Protein AF-A0A6G0AI00-F1 (afdb_monomer)

Foldseek 3Di:
DVVVVVVVVVVVVVVVVVVVVVVVVVVQQVQQVVLLVVLVVVCLQCPDQPDQKDWDFDDDPNDTQKTWMWGDDVQWIWIWIWGDGDPDIDIDIDIDGPVRSVVVVGDYHDPDPDDD

Mean predicted aligned error: 8.05 Å

Radius of gyration: 22.63 Å; Cα contacts (8 Å, |Δi|>4): 173; chains: 1; bounding box: 42×32×82 Å

Solvent-accessible surface area (backbone atoms only — not comparable to full-atom values): 6410 Å² total; per-residue (Å²): 112,76,69,57,55,52,53,52,52,52,53,55,59,53,53,55,53,57,53,53,54,54,51,50,54,51,52,36,46,51,50,3,45,55,25,12,50,51,27,46,56,50,42,55,75,58,50,61,69,83,51,64,59,53,73,52,73,47,67,54,95,97,35,70,31,16,44,25,38,35,31,64,47,92,69,26,35,39,38,40,9,36,2,34,30,94,97,34,77,32,78,47,76,48,76,46,42,49,68,58,38,49,76,72,69,37,72,66,61,73,97,80,84,87,86,129

Sequence (116 aa):
MKRQHLLIIILGLFGTLILSAQTKTEDDMNAAYQNAKKGIYWALSNIPGKKASLSNDLIADDKLYASVKISKEVNGVKVNSIGFHQTNQIEIIIYKSYDSLKGEGYNVPGSGWGED

Secondary structure (DSSP, 8-state):
-HHHHHHHHHHHHHHHHHHHHHHHHHHHHHHHHHHHHHHHHHHHHT--SS-SEEEEEEEETTEEEEEEEEEEETTEEEEEEEEEETTEEEEEEEEEEHHHHHHTT-----S--S--

Nearest PDB structures (foldseek):
  2a22-assembly1_A  TM=6.287E-01  e=7.082E-01  Cryptosporidium parvum
  6mjc-assembly1_A  TM=3.750E-01  e=1.781E-01  Nakaseomyces glabratus
  1w24-assembly1_A  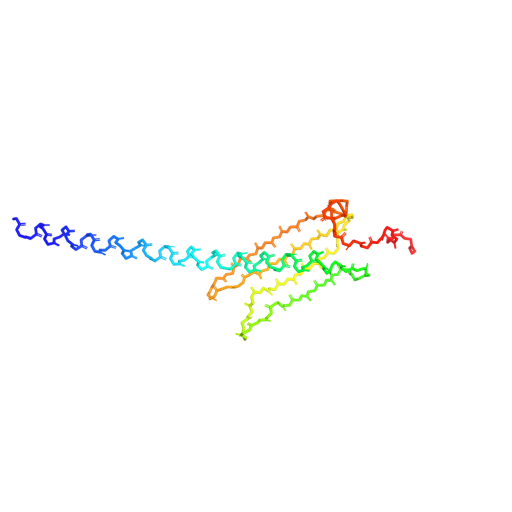TM=5.953E-01  e=4.036E+00  Homo sapiens
  6xs5-assembly1_A  TM=5.974E-01  e=4.036E+00  Homo sapiens
  8fkv-assembly1_NS  TM=4.754E-01  e=4.286E+00  Homo sapiens

pLDDT: mean 87.23, std 14.39, range [33.88, 98.75]

Structure (mmCIF, N/CA/C/O backbone):
data_AF-A0A6G0AI00-F1
#
_entry.id   AF-A0A6G0AI00-F1
#
loop_
_atom_site.group_PDB
_atom_site.id
_atom_site.type_symbol
_atom_site.label_atom_id
_atom_site.label_alt_id
_atom_site.label_comp_id
_atom_site.label_asym_id
_atom_site.label_entity_id
_atom_site.label_seq_id
_atom_site.pdbx_PDB_ins_code
_atom_site.Cartn_x
_atom_site.Cartn_y
_atom_site.Cartn_z
_atom_site.occupancy
_atom_site.B_iso_or_equiv
_atom_site.auth_seq_id
_atom_site.auth_comp_id
_atom_site.auth_asym_id
_atom_site.auth_atom_id
_atom_site.pdbx_PDB_model_num
ATOM 1 N N . MET A 1 1 ? 20.040 18.609 -50.971 1.00 58.97 1 MET A N 1
ATOM 2 C CA . MET A 1 1 ? 19.003 17.564 -50.799 1.00 58.97 1 MET A CA 1
ATOM 3 C C . MET A 1 1 ? 19.478 16.364 -49.971 1.00 58.97 1 MET A C 1
ATOM 5 O O . MET A 1 1 ? 18.924 16.158 -48.904 1.00 58.97 1 MET A O 1
ATOM 9 N N . LYS A 1 2 ? 20.538 15.619 -50.342 1.00 62.25 2 LYS A N 1
ATOM 10 C CA . LYS A 1 2 ? 20.986 14.414 -49.587 1.00 62.25 2 LYS A CA 1
ATOM 11 C C . LYS A 1 2 ? 21.298 14.639 -48.088 1.00 62.25 2 LYS A C 1
ATOM 13 O O . LYS A 1 2 ? 20.924 13.818 -47.262 1.00 62.25 2 LYS A O 1
ATOM 18 N N . ARG A 1 3 ? 21.915 15.773 -47.719 1.00 67.06 3 ARG A N 1
ATOM 19 C CA . ARG A 1 3 ? 22.211 16.125 -46.310 1.00 67.06 3 ARG A CA 1
ATOM 20 C C . ARG A 1 3 ? 20.971 16.439 -45.459 1.00 67.06 3 ARG A C 1
ATOM 22 O O . ARG A 1 3 ? 20.978 16.148 -44.272 1.00 67.06 3 ARG A O 1
ATOM 29 N N . GLN A 1 4 ? 19.912 16.998 -46.049 1.00 73.38 4 GLN A N 1
ATOM 30 C CA . GLN A 1 4 ? 18.670 17.291 -45.322 1.00 73.38 4 GLN A CA 1
ATOM 31 C C . GLN A 1 4 ? 17.887 16.011 -45.019 1.00 73.38 4 GLN A C 1
ATOM 33 O O . GLN A 1 4 ? 17.396 15.851 -43.910 1.00 73.38 4 GLN A O 1
ATOM 38 N N . HIS A 1 5 ? 17.847 15.060 -45.957 1.00 74.62 5 HIS A N 1
ATOM 39 C CA . HIS A 1 5 ? 17.238 13.752 -45.702 1.00 74.62 5 HIS A CA 1
ATOM 40 C C . HIS A 1 5 ? 17.992 12.963 -44.622 1.00 74.62 5 HIS A C 1
ATOM 42 O O . HIS A 1 5 ? 17.357 12.341 -43.779 1.00 74.62 5 HIS A O 1
ATOM 48 N N . LEU A 1 6 ? 19.329 13.056 -44.582 1.00 77.62 6 LEU A N 1
ATOM 49 C CA . LEU A 1 6 ? 20.129 12.452 -43.512 1.00 77.62 6 LEU A CA 1
ATOM 50 C C . LEU A 1 6 ? 19.801 13.058 -42.136 1.00 77.62 6 LEU A C 1
ATOM 52 O O . LEU A 1 6 ? 19.614 12.319 -41.177 1.00 77.62 6 LEU A O 1
ATOM 56 N N . LEU A 1 7 ? 19.676 14.387 -42.044 1.00 76.56 7 LEU A N 1
ATOM 57 C CA . LEU A 1 7 ? 19.296 15.069 -40.800 1.00 76.56 7 LEU A CA 1
ATOM 58 C C . LEU A 1 7 ? 17.890 14.684 -40.322 1.00 76.56 7 LEU A C 1
ATOM 60 O O . LEU A 1 7 ? 17.697 14.483 -39.129 1.00 76.56 7 LEU A O 1
ATOM 64 N N . ILE A 1 8 ? 16.930 14.531 -41.237 1.00 80.4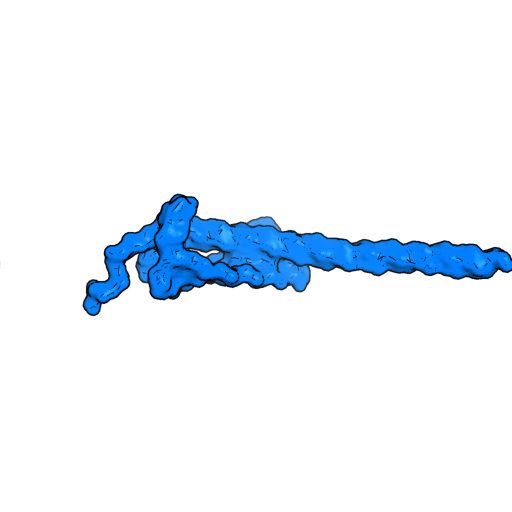4 8 ILE A N 1
ATOM 65 C CA . ILE A 1 8 ? 15.561 14.105 -40.904 1.00 80.44 8 ILE A CA 1
ATOM 66 C C . ILE A 1 8 ? 15.540 12.660 -40.388 1.00 80.44 8 ILE A C 1
ATOM 68 O O . ILE A 1 8 ? 14.860 12.376 -39.406 1.00 80.44 8 ILE A O 1
ATOM 72 N N . ILE A 1 9 ? 16.314 11.757 -40.998 1.00 78.88 9 ILE A N 1
ATOM 73 C CA . ILE A 1 9 ? 16.435 10.363 -40.537 1.00 78.88 9 ILE A CA 1
ATOM 74 C C . ILE A 1 9 ? 17.069 10.310 -39.143 1.00 78.88 9 ILE A C 1
ATOM 76 O O . ILE A 1 9 ? 16.575 9.602 -38.268 1.00 78.88 9 ILE A O 1
ATOM 80 N N . ILE A 1 10 ? 18.126 11.093 -38.916 1.00 75.88 10 ILE A N 1
ATOM 81 C CA . ILE A 1 10 ? 18.782 11.186 -37.609 1.00 75.88 10 ILE A CA 1
ATOM 82 C C . ILE A 1 10 ? 17.798 11.723 -36.558 1.00 75.88 10 ILE A C 1
ATOM 84 O O . ILE A 1 10 ? 17.657 11.123 -35.496 1.00 75.88 10 ILE A O 1
ATOM 88 N N . LEU A 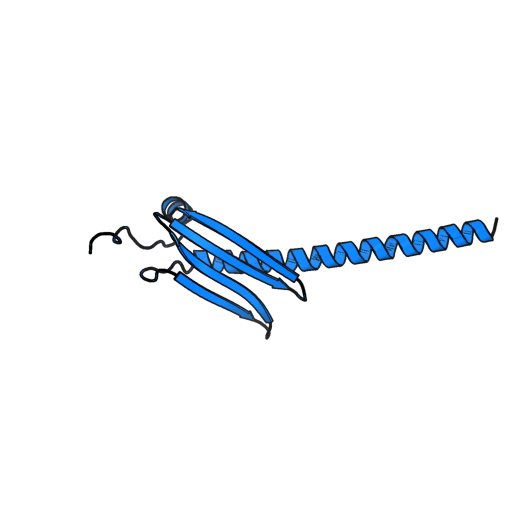1 11 ? 17.062 12.796 -36.861 1.00 75.06 11 LEU A N 1
ATOM 89 C CA . LEU A 1 11 ? 16.083 13.381 -35.940 1.00 75.06 11 LEU A CA 1
ATOM 90 C C . LEU A 1 11 ? 14.927 12.412 -35.620 1.00 75.06 11 LEU A C 1
ATOM 92 O O . LEU A 1 11 ? 14.497 12.333 -34.471 1.00 75.06 11 LEU A O 1
ATOM 96 N N . GLY A 1 12 ? 14.470 11.632 -36.606 1.00 72.56 12 GLY A N 1
ATOM 97 C CA . GLY A 1 12 ? 13.455 10.592 -36.412 1.00 72.56 12 GLY A CA 1
ATOM 98 C C . GLY A 1 12 ? 13.914 9.454 -35.494 1.00 72.56 12 GLY A C 1
ATOM 99 O O . GLY A 1 12 ? 13.156 9.029 -34.625 1.00 72.56 12 GLY A O 1
ATOM 100 N N . LEU A 1 13 ? 15.168 9.005 -35.625 1.00 69.19 13 LEU A N 1
ATOM 101 C CA . LEU A 1 13 ? 15.746 7.948 -34.781 1.00 69.19 13 LEU A CA 1
ATOM 102 C C . LEU A 1 13 ? 15.951 8.397 -33.325 1.00 69.19 13 LEU A C 1
ATOM 104 O O 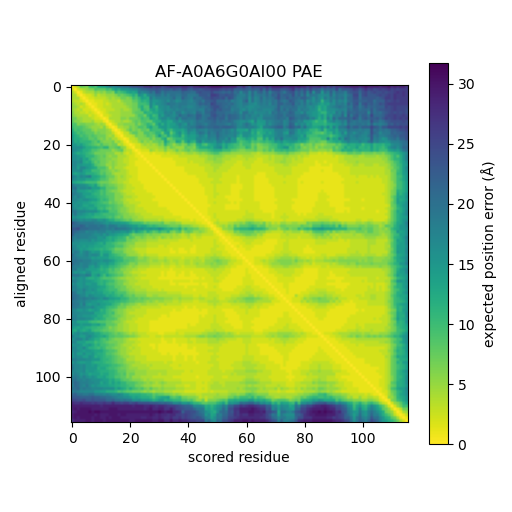. LEU A 1 13 ? 15.755 7.610 -32.399 1.00 69.19 13 LEU A O 1
ATOM 108 N N . PHE A 1 14 ? 16.303 9.667 -33.097 1.00 67.38 14 PHE A N 1
ATOM 109 C CA . PHE A 1 14 ? 16.421 10.206 -31.738 1.00 67.38 14 PHE A CA 1
ATOM 110 C C . PHE A 1 14 ? 15.061 10.361 -31.040 1.00 67.38 14 PHE A C 1
ATOM 112 O O . PHE A 1 14 ? 14.975 10.148 -29.830 1.00 67.38 14 PHE A O 1
ATOM 119 N N . GLY A 1 15 ? 13.990 10.655 -31.785 1.00 66.00 15 GLY A N 1
ATOM 120 C CA . GLY A 1 15 ? 12.636 10.763 -31.230 1.00 66.00 15 GLY A CA 1
ATOM 121 C C . GLY A 1 15 ? 12.131 9.465 -30.587 1.00 66.00 15 GLY A C 1
ATOM 122 O O . GLY A 1 15 ? 11.545 9.500 -29.506 1.00 66.00 15 GLY A O 1
ATOM 123 N N . THR A 1 16 ? 12.413 8.305 -31.192 1.00 67.50 16 THR A N 1
ATOM 124 C CA . THR A 1 16 ? 11.959 7.003 -30.665 1.00 67.50 16 THR A CA 1
ATOM 125 C C . THR A 1 16 ? 12.668 6.584 -29.376 1.00 67.50 16 THR A C 1
ATOM 127 O O . THR A 1 16 ? 12.071 5.910 -28.538 1.00 67.50 16 THR A O 1
ATOM 130 N N . LEU A 1 17 ? 13.922 7.004 -29.181 1.00 67.56 17 LEU A N 1
ATOM 131 C CA . LEU A 1 17 ? 14.700 6.666 -27.983 1.00 67.56 17 LEU A CA 1
ATOM 132 C C . LEU A 1 17 ? 14.190 7.407 -26.741 1.00 67.56 17 LEU A C 1
ATOM 134 O O . LEU A 1 17 ? 14.095 6.817 -25.667 1.00 67.56 17 LEU A O 1
ATOM 138 N N . ILE A 1 18 ? 13.817 8.682 -26.894 1.00 69.62 18 ILE A N 1
ATOM 139 C CA . ILE A 1 18 ? 13.290 9.500 -25.790 1.00 69.62 18 ILE A CA 1
ATOM 140 C C . ILE A 1 18 ? 11.931 8.963 -25.325 1.00 69.62 18 ILE A C 1
ATOM 142 O O . ILE A 1 18 ? 11.701 8.841 -24.122 1.00 69.62 18 ILE A O 1
ATOM 146 N N . LEU A 1 19 ? 11.059 8.581 -26.265 1.00 70.56 19 LEU A N 1
ATOM 147 C CA . LEU A 1 19 ? 9.762 7.978 -25.946 1.00 70.56 19 LEU A CA 1
ATOM 148 C C . LEU A 1 19 ? 9.929 6.643 -25.206 1.00 70.56 19 LEU A C 1
ATOM 150 O O . LEU A 1 19 ? 9.283 6.429 -24.185 1.00 70.56 19 LEU A O 1
ATOM 154 N N . SER A 1 20 ? 10.854 5.784 -25.651 1.00 74.31 20 SER A N 1
ATOM 155 C CA . SER A 1 20 ? 11.110 4.492 -25.002 1.00 74.31 20 SER A CA 1
ATOM 156 C C . SER A 1 20 ? 11.622 4.623 -23.563 1.00 74.31 20 SER A C 1
ATOM 158 O O . SER A 1 20 ? 11.287 3.784 -22.727 1.00 74.31 20 SER A O 1
ATOM 160 N N . ALA A 1 21 ? 12.432 5.642 -23.261 1.00 74.81 21 ALA A N 1
ATOM 161 C CA . ALA A 1 21 ? 12.932 5.869 -21.906 1.00 74.81 21 ALA A CA 1
ATOM 162 C C . ALA A 1 21 ? 11.809 6.313 -20.955 1.00 74.81 21 ALA A C 1
ATOM 164 O O . ALA A 1 21 ? 11.708 5.796 -19.844 1.00 74.81 21 ALA A O 1
ATOM 165 N N . GLN A 1 22 ? 10.934 7.215 -21.411 1.00 79.56 22 GLN A N 1
ATOM 166 C CA . GLN A 1 22 ? 9.782 7.671 -20.626 1.00 79.56 22 GLN A CA 1
ATOM 167 C C . GLN A 1 22 ? 8.798 6.530 -20.348 1.00 79.56 22 GLN A C 1
ATOM 169 O O . GLN A 1 22 ? 8.364 6.369 -19.209 1.00 79.56 22 GLN A O 1
ATOM 174 N N . THR A 1 23 ? 8.505 5.692 -21.350 1.00 87.31 23 THR A N 1
ATOM 175 C CA . THR A 1 23 ? 7.639 4.515 -21.169 1.00 87.31 23 THR A CA 1
ATOM 176 C C . THR A 1 23 ? 8.210 3.548 -20.139 1.00 87.31 23 THR A C 1
ATOM 178 O O . THR A 1 23 ? 7.475 3.060 -19.290 1.00 87.31 23 THR A O 1
ATOM 181 N N . LYS A 1 24 ? 9.528 3.317 -20.144 1.00 90.06 24 LYS A N 1
ATOM 182 C CA . LYS A 1 24 ? 10.147 2.400 -19.184 1.00 90.06 24 LYS A CA 1
ATOM 183 C C . LYS A 1 24 ? 10.036 2.896 -17.738 1.00 90.06 24 LYS A C 1
ATOM 185 O O . LYS A 1 24 ? 9.734 2.102 -16.851 1.00 90.06 24 LYS A O 1
ATOM 190 N N . THR A 1 25 ? 10.254 4.190 -17.499 1.00 90.44 25 THR A N 1
ATOM 191 C CA . THR A 1 25 ? 10.061 4.783 -16.166 1.00 90.44 25 THR A CA 1
ATOM 192 C C . THR A 1 25 ? 8.613 4.645 -15.702 1.00 90.44 25 THR A C 1
ATOM 194 O O . THR A 1 25 ? 8.379 4.223 -14.573 1.00 90.44 25 THR A O 1
ATOM 197 N N . GLU A 1 26 ? 7.653 4.937 -16.578 1.00 94.12 26 GLU A N 1
ATOM 198 C CA . GLU A 1 26 ? 6.225 4.808 -16.280 1.00 94.12 26 GLU A CA 1
ATOM 199 C C . GLU A 1 26 ? 5.835 3.355 -15.962 1.00 94.12 26 GLU A C 1
ATOM 201 O O . GLU A 1 26 ? 5.141 3.096 -14.980 1.00 94.12 26 GLU A O 1
ATOM 206 N N . ASP A 1 27 ? 6.325 2.382 -16.731 1.00 95.81 27 ASP A N 1
ATOM 207 C CA . ASP A 1 27 ? 6.077 0.958 -16.483 1.00 95.81 27 ASP A CA 1
ATOM 208 C C . ASP A 1 27 ? 6.632 0.509 -15.124 1.00 95.81 27 ASP A C 1
ATOM 210 O O . ASP A 1 27 ? 5.956 -0.198 -14.369 1.00 95.81 27 ASP A O 1
ATOM 214 N N . ASP A 1 28 ? 7.848 0.942 -14.780 1.00 95.75 28 ASP A N 1
ATOM 215 C CA . ASP A 1 28 ? 8.473 0.583 -13.507 1.00 95.75 28 ASP A CA 1
ATOM 216 C C . ASP A 1 28 ? 7.759 1.248 -12.316 1.00 95.75 28 ASP A C 1
ATOM 218 O O . ASP A 1 28 ? 7.574 0.617 -11.268 1.00 95.75 28 ASP A O 1
ATOM 222 N N . MET A 1 29 ? 7.296 2.493 -12.481 1.00 96.69 29 MET A N 1
ATOM 223 C CA . MET A 1 29 ? 6.427 3.170 -11.514 1.00 96.69 29 MET A CA 1
ATOM 224 C C . MET A 1 29 ? 5.103 2.420 -11.353 1.00 96.69 29 MET A C 1
ATOM 226 O O . MET A 1 29 ? 4.690 2.125 -10.231 1.00 96.69 29 MET A O 1
ATOM 230 N N . ASN A 1 30 ? 4.461 2.023 -12.450 1.00 97.69 30 ASN A N 1
ATOM 231 C CA . ASN A 1 30 ? 3.219 1.256 -12.408 1.00 97.69 30 ASN A CA 1
ATOM 232 C C . ASN A 1 30 ? 3.398 -0.090 -11.692 1.00 97.69 30 ASN A C 1
ATOM 234 O O . ASN A 1 30 ? 2.540 -0.482 -10.895 1.00 97.69 30 ASN A O 1
ATOM 238 N N . ALA A 1 31 ? 4.526 -0.773 -11.890 1.00 97.62 31 ALA A N 1
ATOM 239 C CA . ALA A 1 31 ? 4.852 -1.994 -11.158 1.00 97.62 31 ALA A CA 1
ATOM 240 C C . ALA A 1 31 ? 5.005 -1.747 -9.644 1.00 97.62 31 ALA A C 1
ATOM 242 O O . ALA A 1 31 ? 4.411 -2.478 -8.841 1.00 97.62 31 ALA A O 1
ATOM 243 N N . ALA A 1 32 ? 5.727 -0.696 -9.237 1.00 98.19 32 ALA A N 1
ATOM 244 C CA . ALA A 1 32 ? 5.842 -0.302 -7.829 1.00 98.19 32 ALA A CA 1
ATOM 245 C C . ALA A 1 32 ? 4.468 0.046 -7.222 1.00 98.19 32 ALA A C 1
ATOM 247 O O . ALA A 1 32 ? 4.149 -0.387 -6.113 1.00 98.19 32 ALA A O 1
ATOM 248 N N . TYR A 1 33 ? 3.607 0.736 -7.976 1.00 98.44 33 TYR A N 1
ATOM 249 C CA . TYR A 1 33 ? 2.242 1.071 -7.565 1.00 98.44 33 TYR A CA 1
ATOM 250 C C . TYR A 1 33 ? 1.380 -0.178 -7.334 1.00 98.44 33 TYR A C 1
ATOM 252 O O . TYR A 1 33 ? 0.698 -0.286 -6.310 1.00 98.44 33 TYR A O 1
ATOM 260 N N . GLN A 1 34 ? 1.432 -1.168 -8.235 1.00 98.19 34 GLN A N 1
ATOM 261 C CA . GLN A 1 34 ? 0.720 -2.434 -8.017 1.00 98.19 34 GLN A CA 1
ATOM 262 C C . GLN A 1 34 ? 1.235 -3.171 -6.777 1.00 98.19 34 GLN A C 1
ATOM 264 O O . GLN A 1 34 ? 0.450 -3.808 -6.072 1.00 98.19 34 GLN A O 1
ATOM 269 N N . ASN A 1 35 ? 2.529 -3.075 -6.475 1.00 98.19 35 ASN A N 1
ATOM 270 C CA . ASN A 1 35 ? 3.087 -3.689 -5.277 1.00 98.19 35 ASN A CA 1
ATOM 271 C C . ASN A 1 35 ? 2.633 -2.984 -3.992 1.00 98.19 35 ASN A C 1
ATOM 273 O O . ASN A 1 35 ? 2.216 -3.665 -3.055 1.00 98.19 35 ASN A O 1
ATOM 277 N N . ALA A 1 36 ? 2.586 -1.649 -3.972 1.00 98.50 36 ALA A N 1
ATOM 278 C CA . ALA A 1 36 ? 1.997 -0.895 -2.863 1.00 98.50 36 ALA A CA 1
ATOM 279 C C . ALA A 1 36 ? 0.524 -1.286 -2.641 1.00 98.50 36 ALA A C 1
ATOM 281 O O . ALA A 1 36 ? 0.096 -1.525 -1.513 1.00 98.50 36 ALA A O 1
ATOM 282 N N . LYS A 1 37 ? -0.262 -1.460 -3.714 1.00 98.31 37 LYS A N 1
ATOM 283 C CA . LYS A 1 37 ? -1.653 -1.938 -3.602 1.00 98.31 37 LYS A CA 1
ATOM 284 C C . LYS A 1 37 ? -1.762 -3.312 -2.937 1.00 98.31 37 LYS A C 1
ATOM 286 O O . LYS A 1 37 ? -2.651 -3.510 -2.112 1.00 98.31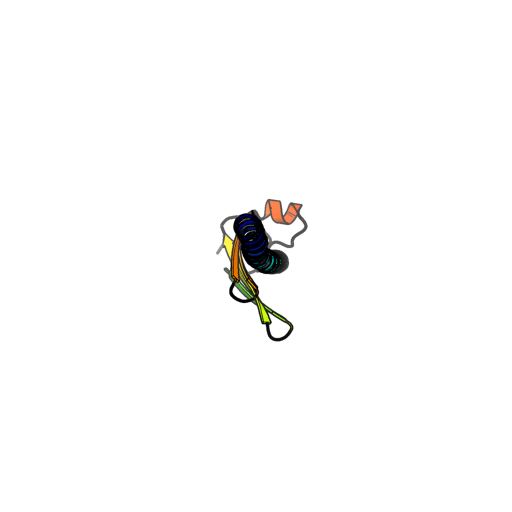 37 LYS A O 1
ATOM 291 N N . LYS A 1 38 ? -0.862 -4.251 -3.251 1.00 97.56 38 LYS A N 1
ATOM 292 C CA . LYS A 1 38 ? -0.822 -5.559 -2.569 1.00 97.56 38 LYS A CA 1
ATOM 293 C C . LYS A 1 38 ? -0.589 -5.388 -1.067 1.00 97.56 38 LYS A C 1
ATOM 295 O O . LYS A 1 38 ? -1.263 -6.045 -0.278 1.00 97.56 38 LYS A O 1
ATOM 300 N N . GLY A 1 39 ? 0.305 -4.480 -0.674 1.00 97.88 39 GLY A N 1
ATOM 301 C CA . GLY A 1 39 ? 0.534 -4.149 0.732 1.00 97.88 39 GLY A CA 1
ATOM 302 C C . GLY A 1 39 ? -0.702 -3.557 1.410 1.00 97.88 39 GLY A C 1
ATOM 303 O O . GLY A 1 39 ? -1.056 -3.998 2.503 1.00 97.88 39 GLY A O 1
ATOM 304 N N . ILE A 1 40 ? -1.428 -2.657 0.739 1.00 98.12 40 ILE A N 1
ATOM 305 C CA . ILE A 1 40 ? -2.724 -2.156 1.226 1.00 98.12 40 ILE A CA 1
ATOM 306 C C . ILE A 1 40 ? -3.701 -3.309 1.488 1.00 98.12 40 ILE A C 1
ATOM 308 O O . ILE A 1 40 ? -4.237 -3.417 2.591 1.00 98.12 40 ILE A O 1
ATOM 312 N N . TYR A 1 41 ? -3.917 -4.195 0.513 1.00 96.56 41 TYR A N 1
ATOM 313 C CA . TYR A 1 41 ? -4.859 -5.311 0.665 1.00 96.56 41 TYR A CA 1
ATOM 314 C C . TYR A 1 41 ? -4.453 -6.274 1.777 1.00 96.56 41 TYR A C 1
ATOM 316 O O . TYR A 1 41 ? -5.304 -6.731 2.546 1.00 96.56 41 TYR A O 1
ATOM 324 N N . TRP A 1 42 ? -3.154 -6.540 1.902 1.00 97.12 42 TRP A N 1
ATOM 325 C CA . TRP A 1 42 ? -2.631 -7.329 3.003 1.00 97.12 42 TRP A CA 1
ATOM 326 C C . TRP A 1 42 ? -2.930 -6.665 4.353 1.00 97.12 42 TRP A C 1
ATOM 328 O O . TRP A 1 42 ? -3.467 -7.325 5.239 1.00 97.12 42 TRP A O 1
ATOM 338 N N . ALA A 1 43 ? -2.667 -5.364 4.510 1.00 96.69 43 ALA A N 1
ATOM 339 C CA . ALA A 1 43 ? -2.908 -4.660 5.771 1.00 96.69 43 ALA A CA 1
ATOM 340 C C . ALA A 1 43 ? -4.384 -4.637 6.167 1.00 96.69 43 ALA A C 1
ATOM 342 O O . ALA A 1 43 ? -4.704 -4.890 7.327 1.00 96.69 43 ALA A O 1
ATOM 343 N N . LEU A 1 44 ? -5.284 -4.385 5.213 1.00 95.19 44 LEU A N 1
ATOM 344 C CA . LEU A 1 44 ? -6.727 -4.404 5.470 1.00 95.19 44 LEU A CA 1
ATOM 345 C C . LEU A 1 44 ? -7.234 -5.802 5.858 1.00 95.19 44 LEU A C 1
ATOM 347 O O . LEU A 1 44 ? -8.192 -5.923 6.614 1.00 95.19 44 LEU A O 1
ATOM 351 N N . SER A 1 45 ? -6.556 -6.860 5.411 1.00 93.94 45 SER A N 1
ATOM 352 C CA . SER A 1 45 ? -6.857 -8.242 5.812 1.00 93.94 45 SER A CA 1
ATOM 353 C C . SER A 1 45 ? -6.242 -8.632 7.165 1.00 93.94 45 SER A C 1
ATOM 355 O O . SER A 1 45 ? -6.597 -9.665 7.723 1.00 93.94 45 SER A O 1
ATOM 357 N N . ASN A 1 46 ? -5.322 -7.821 7.701 1.00 94.12 46 ASN A N 1
ATOM 358 C CA . ASN A 1 46 ? -4.540 -8.102 8.910 1.00 94.12 46 ASN A CA 1
ATOM 359 C C . ASN A 1 46 ? -4.680 -6.984 9.960 1.00 94.12 46 ASN A C 1
ATOM 361 O O . ASN A 1 46 ? -3.729 -6.665 10.678 1.00 94.12 46 ASN A O 1
ATOM 365 N N . ILE A 1 47 ? -5.864 -6.370 10.055 1.00 91.38 47 ILE A N 1
ATOM 366 C CA . ILE A 1 47 ? -6.114 -5.274 10.997 1.00 91.38 47 ILE A CA 1
ATOM 367 C C . ILE A 1 47 ? -5.880 -5.763 12.436 1.00 91.38 47 ILE A C 1
ATOM 369 O O . ILE A 1 47 ? -6.531 -6.712 12.885 1.00 91.38 47 ILE A O 1
ATOM 373 N N . PRO A 1 48 ? -4.958 -5.140 13.196 1.00 84.12 48 PRO A N 1
ATOM 374 C CA . PRO A 1 48 ? -4.597 -5.645 14.508 1.00 84.12 48 PRO A CA 1
ATOM 375 C C . PRO A 1 48 ? -5.731 -5.453 15.522 1.00 84.12 48 PRO A C 1
ATOM 377 O O . PRO A 1 48 ? -6.142 -4.335 15.821 1.00 84.12 48 PRO A O 1
ATOM 380 N N . GLY A 1 49 ? -6.157 -6.560 16.138 1.00 80.00 49 GLY A N 1
ATOM 381 C CA . GLY A 1 49 ? -7.121 -6.590 17.244 1.00 80.00 49 GLY A CA 1
ATOM 382 C C . GLY A 1 49 ? -6.701 -5.734 18.439 1.00 80.00 49 GLY A C 1
ATOM 383 O O . GLY A 1 49 ? -7.386 -4.786 18.808 1.00 80.00 49 GLY A O 1
ATOM 384 N N . LYS A 1 50 ? -5.552 -6.058 19.045 1.00 80.44 50 LYS A N 1
ATOM 385 C CA . LYS A 1 50 ? -5.064 -5.420 20.284 1.00 80.44 50 LYS A CA 1
ATOM 386 C C . LYS A 1 50 ? -3.961 -4.384 20.054 1.00 80.44 50 LYS A C 1
ATOM 388 O O . LYS A 1 50 ? -3.935 -3.359 20.721 1.00 80.44 50 LYS A O 1
ATOM 393 N N . LYS A 1 51 ? -3.070 -4.618 19.088 1.00 85.31 51 LYS A N 1
ATOM 394 C CA . LYS A 1 51 ? -1.858 -3.805 18.890 1.00 85.31 51 LYS A CA 1
ATOM 395 C C . LYS A 1 51 ? -2.177 -2.424 18.309 1.00 85.31 51 LYS A C 1
ATOM 397 O O . LYS A 1 51 ? -3.051 -2.305 17.457 1.00 85.31 51 LYS A O 1
ATOM 402 N N . ALA A 1 52 ? -1.427 -1.407 18.736 1.00 88.62 52 ALA A N 1
ATOM 403 C CA . ALA A 1 52 ? -1.533 -0.046 18.204 1.00 88.62 52 ALA A CA 1
ATOM 404 C C . ALA A 1 52 ? -1.054 0.060 16.748 1.00 88.62 52 ALA A C 1
ATOM 406 O O . ALA A 1 52 ? -1.570 0.865 15.981 1.00 88.62 52 ALA A O 1
ATOM 407 N N . SER A 1 53 ? -0.082 -0.765 16.353 1.00 93.12 53 SER A N 1
ATOM 408 C CA . SER A 1 53 ? 0.357 -0.876 14.964 1.00 93.12 53 SER A CA 1
ATOM 409 C C . SER A 1 53 ? 0.873 -2.277 14.639 1.00 93.12 53 SER A C 1
ATOM 411 O O . SER A 1 53 ? 1.179 -3.070 15.537 1.00 93.12 53 SER A O 1
ATOM 413 N N . LEU A 1 54 ? 0.938 -2.580 13.347 1.00 95.00 54 LEU A N 1
ATOM 414 C CA . LEU A 1 54 ? 1.534 -3.778 12.774 1.00 95.00 54 LEU A CA 1
ATOM 415 C C . LEU A 1 54 ? 2.320 -3.367 11.529 1.00 95.00 54 LEU A C 1
ATOM 417 O O . LEU A 1 54 ? 1.786 -2.671 10.668 1.00 95.00 54 LEU A O 1
ATOM 421 N N . SER A 1 55 ? 3.567 -3.817 11.440 1.00 96.88 55 SER A N 1
ATOM 422 C CA . SER A 1 55 ? 4.398 -3.659 10.250 1.00 96.88 55 SER A CA 1
ATOM 423 C C . SER A 1 55 ? 4.741 -5.026 9.682 1.00 96.88 55 SER A C 1
ATOM 425 O O . SER A 1 55 ? 4.916 -5.975 10.449 1.00 96.88 55 SER A O 1
ATOM 427 N N . ASN A 1 56 ? 4.842 -5.123 8.362 1.00 97.62 56 ASN A N 1
ATOM 428 C CA . ASN A 1 56 ? 5.266 -6.336 7.681 1.00 97.62 56 ASN A CA 1
ATOM 429 C C . ASN A 1 56 ? 5.910 -6.014 6.333 1.00 97.62 56 ASN A C 1
ATOM 431 O O . ASN A 1 56 ? 5.493 -5.073 5.658 1.00 97.62 56 ASN A O 1
ATOM 435 N N . ASP A 1 57 ? 6.860 -6.847 5.927 1.00 98.12 57 ASP A N 1
ATOM 436 C CA . ASP A 1 57 ? 7.438 -6.809 4.590 1.00 98.12 57 ASP A CA 1
ATOM 437 C C . ASP A 1 57 ? 6.871 -7.964 3.757 1.00 98.12 57 ASP A C 1
ATOM 439 O O . ASP A 1 57 ? 6.840 -9.121 4.178 1.00 98.12 57 ASP A O 1
ATOM 443 N N . LEU A 1 58 ? 6.385 -7.640 2.562 1.00 97.19 58 LEU A N 1
ATOM 444 C CA . LEU A 1 58 ? 5.958 -8.596 1.551 1.00 97.19 58 LEU A CA 1
ATOM 445 C C . LEU A 1 58 ? 7.160 -8.918 0.669 1.00 97.19 58 LEU A C 1
ATOM 447 O O . LEU A 1 58 ? 7.514 -8.143 -0.221 1.00 97.19 58 LEU A O 1
ATOM 451 N N . ILE A 1 59 ? 7.784 -10.061 0.940 1.00 96.69 59 ILE A N 1
ATOM 452 C CA . ILE A 1 59 ? 8.965 -10.554 0.232 1.00 96.69 59 ILE A CA 1
ATOM 453 C C . ILE A 1 59 ? 8.587 -11.832 -0.516 1.00 96.69 59 ILE A C 1
ATOM 455 O O . ILE A 1 59 ? 7.970 -12.731 0.054 1.00 96.69 59 ILE A O 1
ATOM 459 N N . ALA A 1 60 ? 8.953 -11.906 -1.791 1.00 93.31 60 ALA A N 1
ATOM 460 C CA . ALA A 1 60 ? 8.847 -13.108 -2.615 1.00 93.31 60 ALA A CA 1
ATOM 461 C C . ALA A 1 60 ? 9.980 -13.103 -3.648 1.00 93.31 60 ALA A C 1
ATOM 463 O O . ALA A 1 60 ? 10.472 -12.034 -3.999 1.00 93.31 60 ALA A O 1
ATOM 464 N N . ASP A 1 61 ? 10.408 -14.270 -4.127 1.00 93.44 61 ASP A N 1
ATOM 465 C CA . ASP A 1 61 ? 11.469 -14.401 -5.144 1.00 93.44 61 ASP A CA 1
ATOM 466 C C . ASP A 1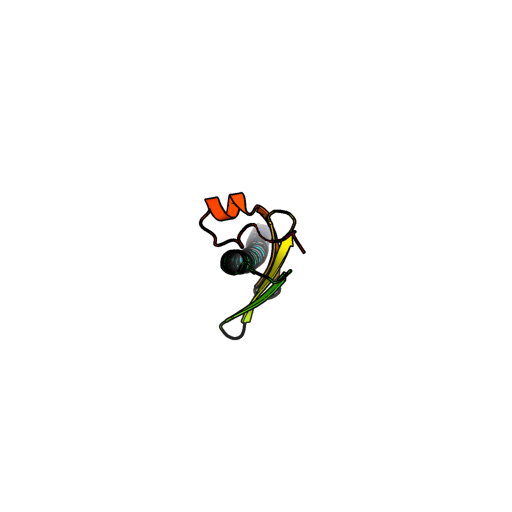 61 ? 12.737 -13.577 -4.830 1.00 93.44 61 ASP A C 1
ATOM 468 O O . ASP A 1 61 ? 13.275 -12.893 -5.705 1.00 93.44 61 ASP A O 1
ATOM 472 N N . ASP A 1 62 ? 13.155 -13.572 -3.558 1.00 93.88 62 ASP A N 1
ATOM 473 C CA . ASP A 1 62 ? 14.279 -12.782 -3.027 1.00 93.88 62 ASP A CA 1
ATOM 474 C C . ASP A 1 62 ? 14.186 -11.268 -3.304 1.00 93.88 62 ASP A C 1
ATOM 476 O O . ASP A 1 62 ? 15.188 -10.552 -3.366 1.00 93.88 62 ASP A O 1
ATOM 480 N N . LYS A 1 63 ? 12.962 -10.754 -3.463 1.00 93.94 63 LYS A N 1
ATOM 481 C CA . LYS A 1 63 ? 12.666 -9.342 -3.720 1.00 93.94 63 LYS A CA 1
ATOM 482 C C . LYS A 1 63 ? 11.683 -8.799 -2.698 1.00 93.94 63 LYS A C 1
ATOM 484 O O . LYS A 1 63 ? 10.649 -9.403 -2.413 1.00 93.94 63 LYS A O 1
ATOM 489 N N . LEU A 1 64 ? 11.978 -7.601 -2.202 1.00 96.75 64 LEU A N 1
ATOM 490 C CA . LEU A 1 64 ? 11.023 -6.805 -1.444 1.00 96.75 64 LEU A CA 1
ATOM 491 C C . LEU A 1 64 ? 9.992 -6.232 -2.419 1.00 96.75 64 LEU A C 1
ATOM 493 O O . LEU A 1 64 ? 10.330 -5.408 -3.265 1.00 96.75 64 LEU A O 1
ATOM 497 N N . TYR A 1 65 ? 8.745 -6.682 -2.316 1.00 97.38 65 TYR A N 1
ATOM 498 C CA . TYR A 1 65 ? 7.643 -6.144 -3.108 1.00 97.38 65 TYR A CA 1
ATOM 499 C C . TYR A 1 65 ? 7.029 -4.938 -2.411 1.00 97.38 65 TYR A C 1
ATOM 501 O O . TYR A 1 65 ? 6.826 -3.905 -3.045 1.00 97.38 65 TYR A O 1
ATOM 509 N N . ALA A 1 66 ? 6.735 -5.051 -1.116 1.00 98.25 66 ALA A N 1
ATOM 510 C CA . ALA A 1 66 ? 6.166 -3.944 -0.364 1.00 98.25 66 ALA A CA 1
ATOM 511 C C . ALA A 1 66 ? 6.550 -3.973 1.113 1.00 98.25 66 ALA A C 1
ATOM 513 O O . ALA A 1 66 ? 6.607 -5.041 1.708 1.00 98.25 66 ALA A O 1
ATOM 514 N N . SER A 1 67 ? 6.708 -2.800 1.712 1.00 98.50 67 SER A N 1
ATOM 515 C CA . SER A 1 67 ? 6.760 -2.613 3.162 1.00 98.50 67 SER A CA 1
ATOM 516 C C . SER A 1 67 ? 5.478 -1.931 3.595 1.00 98.50 67 SER A C 1
ATOM 518 O O . SER A 1 67 ? 5.091 -0.900 3.042 1.00 98.50 67 SER A O 1
ATOM 520 N N . VAL A 1 68 ? 4.779 -2.511 4.561 1.00 98.31 68 VAL A N 1
ATOM 521 C CA . VAL A 1 68 ? 3.471 -2.026 4.990 1.00 98.31 68 VAL A CA 1
ATOM 522 C C . VAL A 1 68 ? 3.435 -1.812 6.490 1.00 98.31 68 VAL A C 1
ATOM 524 O O . VAL A 1 68 ? 3.943 -2.618 7.264 1.00 98.31 68 VAL A O 1
ATOM 527 N N . LYS A 1 69 ? 2.804 -0.713 6.897 1.00 98.25 69 LYS A N 1
ATOM 528 C CA . LYS A 1 69 ? 2.507 -0.369 8.280 1.00 98.25 69 LYS A CA 1
ATOM 529 C C . LYS A 1 69 ? 1.040 0.012 8.396 1.00 98.25 69 LYS A C 1
ATOM 531 O O . LYS A 1 69 ? 0.587 0.964 7.766 1.00 98.25 69 LYS A O 1
ATOM 536 N N . ILE A 1 70 ? 0.313 -0.701 9.243 1.00 96.69 70 ILE A N 1
ATOM 537 C CA . ILE A 1 70 ? -1.029 -0.325 9.676 1.00 96.69 70 ILE A CA 1
ATOM 538 C C . ILE A 1 70 ? -0.970 0.179 11.114 1.00 96.69 70 ILE A C 1
ATOM 540 O O . ILE A 1 70 ? -0.385 -0.464 11.984 1.00 96.69 70 ILE A O 1
ATOM 544 N N . SER A 1 71 ? -1.580 1.329 11.358 1.00 95.56 71 SER A N 1
ATOM 545 C CA . SER A 1 71 ? -1.713 1.948 12.673 1.00 95.56 71 SER A CA 1
ATOM 546 C C . SER A 1 71 ? -3.188 2.138 12.991 1.00 95.56 71 SER A C 1
ATOM 548 O O . SER A 1 71 ? -3.971 2.517 12.118 1.00 95.56 71 SER A O 1
ATOM 550 N N . LYS A 1 72 ? -3.568 1.896 14.243 1.00 92.00 72 LYS A N 1
ATOM 551 C CA . LYS A 1 72 ? -4.883 2.277 14.748 1.00 92.00 72 LYS A CA 1
ATOM 552 C C . LYS A 1 72 ? -4.972 3.794 14.845 1.00 92.00 72 LYS A C 1
ATOM 554 O O . LYS A 1 72 ? -4.042 4.443 15.312 1.00 92.00 72 LYS A O 1
ATOM 559 N N . GLU A 1 73 ? -6.118 4.312 14.447 1.00 91.06 73 GLU A N 1
ATOM 560 C CA . GLU A 1 73 ? -6.517 5.703 14.607 1.00 91.06 73 GLU A CA 1
ATOM 561 C C . GLU A 1 73 ? -7.862 5.733 15.348 1.00 91.06 73 GLU A C 1
ATOM 563 O O . GLU A 1 73 ? -8.524 4.702 15.525 1.00 91.06 73 GLU A O 1
ATOM 568 N N . VAL A 1 74 ? -8.297 6.915 15.783 1.00 89.50 74 VAL A N 1
ATOM 569 C CA . VAL A 1 74 ? -9.629 7.070 16.383 1.00 89.50 74 VAL A CA 1
ATOM 570 C C . VAL A 1 74 ? -10.691 6.642 15.361 1.00 89.50 74 VAL A C 1
ATOM 572 O O . VAL A 1 74 ? -10.770 7.200 14.270 1.00 89.50 74 VAL A O 1
ATOM 575 N N . ASN A 1 75 ? -11.501 5.635 15.712 1.00 89.00 75 ASN A N 1
ATOM 576 C CA . ASN A 1 75 ? -12.556 5.053 14.868 1.00 89.00 75 ASN A CA 1
ATOM 577 C C . ASN A 1 75 ? -12.099 4.524 13.499 1.00 89.00 75 ASN A C 1
ATOM 579 O O . ASN A 1 75 ? -12.908 4.422 12.571 1.00 89.00 75 ASN A O 1
ATOM 583 N N . GLY A 1 76 ? -10.828 4.155 13.352 1.00 92.94 76 GLY A N 1
ATOM 584 C CA . GLY A 1 76 ? -10.334 3.650 12.083 1.00 92.94 76 GLY A CA 1
ATOM 585 C C . GLY A 1 76 ? -8.882 3.216 12.106 1.00 92.94 76 GLY A C 1
ATOM 586 O O . GLY A 1 76 ? -8.297 2.924 13.149 1.00 92.94 76 GLY A O 1
ATOM 587 N N . VAL A 1 77 ? -8.299 3.169 10.917 1.00 95.44 77 VAL A N 1
ATOM 588 C CA . VAL A 1 77 ? -6.901 2.808 10.707 1.00 95.44 77 VAL A CA 1
ATOM 589 C C . VAL A 1 77 ? -6.265 3.715 9.668 1.00 95.44 77 VAL A C 1
ATOM 591 O O . VAL A 1 77 ? -6.907 4.144 8.704 1.00 95.44 77 VAL A O 1
ATOM 594 N N . LYS A 1 78 ? -4.969 3.942 9.845 1.00 97.38 78 LYS A N 1
ATOM 595 C CA . LYS A 1 78 ? -4.070 4.466 8.826 1.00 97.38 78 LYS A CA 1
ATOM 596 C C . LYS A 1 78 ? -3.251 3.308 8.280 1.00 97.38 78 LYS A C 1
ATOM 598 O O . LYS A 1 78 ? -2.597 2.605 9.048 1.00 97.38 78 LYS A O 1
ATOM 603 N N . VAL A 1 79 ? -3.243 3.131 6.967 1.00 98.06 79 VAL A N 1
ATOM 604 C CA . VAL A 1 79 ? -2.362 2.174 6.293 1.00 98.06 79 VAL A CA 1
ATOM 605 C C . VAL A 1 79 ? -1.380 2.950 5.438 1.00 98.06 79 VAL A C 1
ATOM 607 O O . VAL A 1 79 ? -1.785 3.739 4.591 1.00 98.06 79 VAL A O 1
ATOM 610 N N . ASN A 1 80 ? -0.097 2.711 5.657 1.00 98.56 80 ASN A N 1
ATOM 611 C CA . ASN A 1 80 ? 0.988 3.146 4.798 1.00 98.56 80 ASN A CA 1
ATOM 612 C C . ASN A 1 80 ? 1.565 1.898 4.126 1.00 98.56 80 ASN A C 1
ATOM 614 O O . ASN A 1 80 ? 1.995 0.976 4.818 1.00 98.56 80 ASN A O 1
ATOM 618 N N . SER A 1 81 ? 1.553 1.856 2.797 1.00 98.50 81 SER A N 1
ATOM 619 C CA . SER A 1 81 ? 2.243 0.825 2.034 1.00 98.50 81 SER A CA 1
ATOM 620 C C . SER A 1 81 ? 3.185 1.446 1.021 1.00 98.50 81 SER A C 1
ATOM 622 O O . SER A 1 81 ? 2.774 2.195 0.138 1.00 98.50 81 SER A O 1
ATOM 624 N N . ILE A 1 82 ? 4.446 1.061 1.135 1.00 98.75 82 ILE A N 1
ATOM 625 C CA . ILE A 1 82 ? 5.510 1.396 0.209 1.00 98.75 82 ILE A CA 1
ATOM 626 C C . ILE A 1 82 ? 5.708 0.201 -0.716 1.00 98.75 82 ILE A C 1
ATOM 628 O O . ILE A 1 82 ? 6.020 -0.886 -0.243 1.00 98.75 82 ILE A O 1
ATOM 632 N N . GLY A 1 83 ? 5.509 0.383 -2.016 1.00 98.25 83 GLY A N 1
ATOM 633 C CA . GLY A 1 83 ? 5.757 -0.617 -3.049 1.00 98.25 83 GLY A CA 1
ATOM 634 C C . GLY A 1 83 ? 7.074 -0.358 -3.764 1.00 98.25 83 GLY A C 1
ATOM 635 O O . GLY A 1 83 ? 7.396 0.790 -4.070 1.00 98.25 83 GLY A O 1
ATOM 636 N N . PHE A 1 84 ? 7.811 -1.426 -4.054 1.00 98.12 84 PHE A N 1
ATOM 637 C CA . PHE A 1 84 ? 9.139 -1.372 -4.656 1.00 98.12 84 PHE A CA 1
ATOM 638 C C . PHE A 1 84 ? 9.162 -2.090 -6.004 1.00 98.12 84 PHE A C 1
ATOM 640 O O . PHE A 1 84 ? 8.558 -3.155 -6.174 1.00 98.12 84 PHE A O 1
ATOM 647 N N . HIS A 1 85 ? 9.878 -1.514 -6.967 1.00 97.50 85 HIS A N 1
ATOM 648 C CA . HIS A 1 85 ? 10.236 -2.183 -8.214 1.00 97.50 85 HIS A CA 1
ATOM 649 C C . HIS A 1 85 ? 11.497 -1.559 -8.823 1.00 97.50 85 HIS A C 1
ATOM 651 O O . HIS A 1 85 ? 11.513 -0.369 -9.130 1.00 97.50 85 HIS A O 1
ATOM 657 N N . GLN A 1 86 ? 12.543 -2.363 -9.043 1.00 93.31 86 GLN A N 1
ATOM 658 C CA . GLN A 1 86 ? 13.854 -1.876 -9.496 1.00 93.31 86 GLN A CA 1
ATOM 659 C C . GLN A 1 86 ? 14.360 -0.739 -8.589 1.00 93.31 86 GLN A C 1
ATOM 661 O O . GLN A 1 86 ? 14.509 -0.939 -7.388 1.00 93.31 86 GLN A O 1
ATOM 666 N N . THR A 1 87 ? 14.589 0.453 -9.140 1.00 93.50 87 THR A N 1
ATOM 667 C CA . THR A 1 87 ? 15.007 1.656 -8.407 1.00 93.50 87 THR A CA 1
ATOM 668 C C . THR A 1 87 ? 13.836 2.568 -8.030 1.00 93.50 87 THR A C 1
ATOM 670 O O . THR A 1 87 ? 14.060 3.702 -7.615 1.00 93.50 87 THR A O 1
ATOM 673 N N . ASN A 1 88 ? 12.593 2.112 -8.210 1.00 94.81 88 ASN A N 1
ATOM 674 C CA . ASN A 1 88 ? 11.387 2.900 -7.975 1.00 94.81 88 ASN A CA 1
ATOM 675 C C . ASN A 1 88 ? 10.704 2.490 -6.676 1.00 94.81 88 ASN A C 1
ATOM 677 O O . ASN A 1 88 ? 10.596 1.306 -6.341 1.00 94.81 88 ASN A O 1
ATOM 681 N N . GLN A 1 89 ? 10.190 3.503 -5.989 1.00 97.44 89 GLN A N 1
ATOM 682 C CA . GLN A 1 89 ? 9.432 3.371 -4.762 1.00 97.44 89 GLN A CA 1
ATOM 683 C C . GLN A 1 89 ? 8.181 4.245 -4.853 1.00 97.44 89 GLN A C 1
ATOM 685 O O . GLN A 1 89 ? 8.274 5.420 -5.203 1.00 97.44 89 GLN A O 1
ATOM 690 N N . ILE A 1 90 ? 7.023 3.683 -4.509 1.00 98.12 90 ILE A N 1
ATOM 691 C CA . ILE A 1 90 ? 5.757 4.421 -4.421 1.00 98.12 90 ILE A CA 1
ATOM 692 C C . ILE A 1 90 ? 5.130 4.182 -3.059 1.00 98.12 90 ILE A C 1
ATOM 694 O O . ILE A 1 90 ? 4.957 3.042 -2.644 1.00 98.12 90 ILE A O 1
ATOM 698 N N . GLU A 1 91 ? 4.756 5.262 -2.382 1.00 98.50 91 GLU A N 1
ATOM 699 C CA . GLU A 1 91 ? 4.048 5.218 -1.107 1.00 98.50 91 GLU A CA 1
ATOM 700 C C . GLU A 1 91 ? 2.562 5.521 -1.317 1.00 98.50 91 GLU A C 1
ATOM 702 O O . GLU A 1 91 ? 2.191 6.548 -1.885 1.00 98.50 91 GLU A O 1
ATOM 707 N N . ILE A 1 92 ? 1.705 4.622 -0.838 1.00 98.44 92 ILE A N 1
ATOM 708 C CA . ILE A 1 92 ? 0.263 4.830 -0.740 1.00 98.44 92 ILE A CA 1
ATOM 709 C C . ILE A 1 92 ? -0.093 4.920 0.740 1.00 98.44 92 ILE A C 1
ATOM 711 O O . ILE A 1 92 ? 0.134 3.981 1.504 1.00 98.44 92 ILE A O 1
ATOM 715 N N . ILE A 1 93 ? -0.709 6.034 1.128 1.00 98.44 93 ILE A N 1
ATOM 716 C CA . ILE A 1 93 ? -1.259 6.230 2.468 1.00 98.44 93 ILE A CA 1
ATOM 717 C C . ILE A 1 93 ? -2.777 6.328 2.348 1.00 98.44 93 ILE A C 1
ATOM 719 O O . ILE A 1 93 ? -3.288 7.199 1.647 1.00 98.44 93 ILE A O 1
ATOM 723 N N . ILE A 1 94 ? -3.500 5.455 3.048 1.00 97.62 94 ILE A N 1
ATOM 724 C CA . ILE A 1 94 ? -4.961 5.514 3.140 1.00 97.6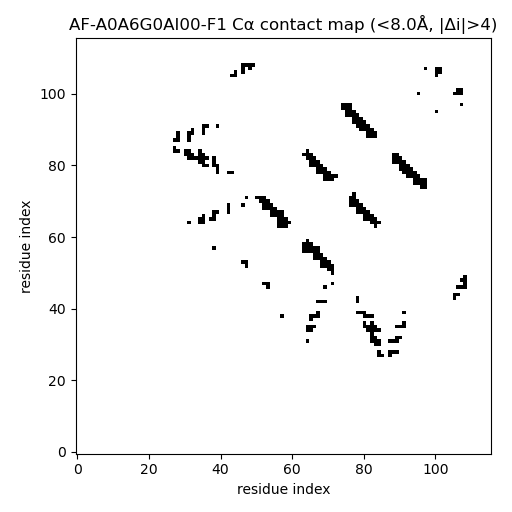2 94 ILE A CA 1
ATOM 725 C C . ILE A 1 94 ? -5.425 5.591 4.588 1.00 97.62 94 ILE A C 1
ATOM 727 O O . ILE A 1 94 ? -4.780 5.080 5.505 1.00 97.62 94 ILE A O 1
ATOM 731 N N . TYR A 1 95 ? -6.597 6.189 4.757 1.00 97.12 95 TYR A N 1
ATOM 732 C CA . TYR A 1 95 ? -7.323 6.264 6.013 1.00 97.12 95 TYR A CA 1
ATOM 733 C C . TYR A 1 95 ? -8.692 5.630 5.809 1.00 97.12 95 TYR A C 1
ATOM 735 O O . TYR A 1 95 ? -9.378 5.926 4.827 1.00 97.12 95 TYR A O 1
ATOM 743 N N . LYS A 1 96 ? -9.083 4.740 6.716 1.00 95.19 96 LYS A N 1
ATOM 744 C CA . LYS A 1 96 ? -10.359 4.026 6.642 1.00 95.19 96 LYS A CA 1
ATOM 745 C C . LYS A 1 96 ? -11.017 3.997 8.012 1.00 95.19 96 LYS A C 1
ATOM 747 O O . LYS A 1 96 ? -10.371 3.627 8.990 1.00 95.19 96 LYS A O 1
ATOM 752 N N . SER A 1 97 ? -12.294 4.367 8.077 1.00 94.56 97 SER A N 1
ATOM 753 C CA . SER A 1 97 ? -13.087 4.213 9.297 1.00 94.56 97 SER A CA 1
ATOM 754 C C . SER A 1 97 ? -13.463 2.749 9.513 1.00 94.56 97 SER A C 1
ATOM 756 O O . SER A 1 97 ? -13.621 1.991 8.552 1.00 94.56 97 SER A O 1
ATOM 758 N N . TYR A 1 98 ? -13.653 2.343 10.768 1.00 92.94 98 TYR A N 1
ATOM 759 C CA . TYR A 1 98 ? -14.109 0.989 11.077 1.00 92.94 98 TYR A CA 1
ATOM 760 C C . TYR A 1 98 ? -15.473 0.682 10.460 1.00 92.94 98 TYR A C 1
ATOM 762 O O . TYR A 1 98 ? -15.704 -0.454 10.065 1.00 92.94 98 TYR A O 1
ATOM 770 N N . ASP A 1 99 ? -16.355 1.669 10.318 1.00 92.50 99 ASP A N 1
ATOM 771 C CA . ASP A 1 99 ? -17.663 1.454 9.695 1.00 92.50 99 ASP A CA 1
ATOM 772 C C . ASP A 1 99 ? -17.555 1.211 8.186 1.00 92.50 99 ASP A C 1
ATOM 774 O O . ASP A 1 99 ? -18.191 0.287 7.680 1.00 92.50 99 ASP A O 1
ATOM 778 N N . SER A 1 100 ? -16.687 1.951 7.481 1.00 93.62 100 SER A N 1
ATOM 779 C CA . SER A 1 100 ? -16.384 1.686 6.062 1.00 93.62 100 SER A CA 1
ATOM 780 C C . SER A 1 100 ? -15.807 0.285 5.889 1.00 93.62 100 SER A C 1
ATOM 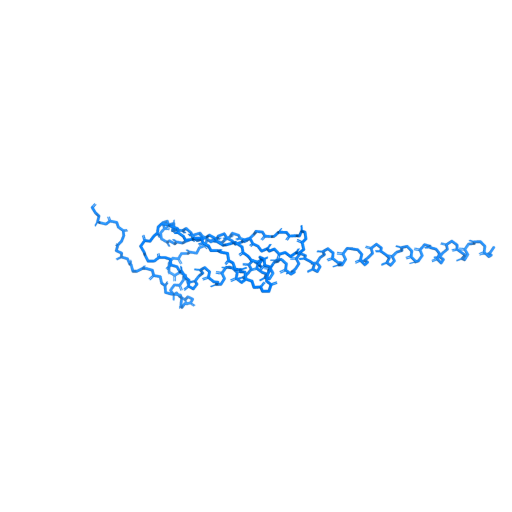782 O O . SER A 1 100 ? -16.234 -0.464 5.020 1.00 93.62 100 SER A O 1
ATOM 784 N N . LEU A 1 101 ? -14.872 -0.099 6.760 1.00 93.38 101 LEU A N 1
ATOM 785 C CA . LEU A 1 101 ? -14.221 -1.406 6.712 1.00 93.38 101 LEU A CA 1
ATOM 786 C C . LEU A 1 101 ? -15.203 -2.553 6.958 1.00 93.38 101 LEU A C 1
ATOM 788 O O . LEU A 1 101 ? -15.169 -3.533 6.219 1.00 93.38 101 LEU A O 1
ATOM 792 N N . LYS A 1 102 ? -16.114 -2.414 7.930 1.00 91.81 102 LYS A N 1
ATOM 793 C CA . LYS A 1 102 ? -17.207 -3.378 8.143 1.00 91.81 102 LYS A CA 1
ATOM 794 C C . LYS A 1 102 ? -18.105 -3.476 6.910 1.00 91.81 102 LYS A C 1
ATOM 796 O O . LYS A 1 102 ? -18.428 -4.582 6.491 1.00 91.81 102 LYS A O 1
ATOM 801 N N . GLY A 1 103 ? -18.486 -2.337 6.324 1.00 92.88 103 GLY A N 1
ATOM 802 C CA . GLY A 1 103 ? -19.312 -2.288 5.112 1.00 92.88 103 GLY A CA 1
ATOM 803 C C . GLY A 1 103 ? -18.637 -2.920 3.890 1.00 92.88 103 GLY A C 1
ATOM 804 O O . GLY A 1 103 ? -19.311 -3.500 3.046 1.00 92.88 103 GLY A O 1
ATOM 805 N N . GLU A 1 104 ? -17.307 -2.862 3.828 1.00 92.62 104 GLU A N 1
ATOM 806 C CA . GLU A 1 104 ? -16.469 -3.498 2.803 1.00 92.62 104 GLU A CA 1
ATOM 807 C C . GLU A 1 104 ? -16.180 -4.989 3.092 1.00 92.62 104 GLU A C 1
ATOM 809 O O . GLU A 1 104 ? -15.567 -5.663 2.267 1.00 92.62 104 GLU A O 1
ATOM 814 N N . GLY A 1 105 ? -16.628 -5.526 4.236 1.00 90.94 105 GLY A N 1
ATOM 815 C CA . GLY A 1 105 ? -16.464 -6.935 4.614 1.00 90.94 105 GLY A CA 1
ATOM 816 C C . GLY A 1 105 ? -15.162 -7.271 5.350 1.00 90.94 105 GLY A C 1
ATOM 817 O O . GLY A 1 105 ? -14.842 -8.449 5.517 1.00 90.94 105 GLY A O 1
ATOM 818 N N . TYR A 1 106 ? -14.404 -6.273 5.810 1.00 90.69 106 TYR A N 1
ATOM 819 C CA . TYR A 1 106 ? -13.188 -6.493 6.593 1.00 90.69 106 TYR A CA 1
ATOM 820 C C . TYR A 1 106 ? -13.494 -6.783 8.063 1.00 90.69 106 TYR A C 1
ATOM 822 O O . TYR A 1 106 ? -14.384 -6.190 8.677 1.00 90.69 106 TYR A O 1
ATOM 830 N N . ASN A 1 107 ? -12.689 -7.667 8.654 1.00 85.56 107 ASN A N 1
ATOM 831 C CA . ASN A 1 107 ? -12.754 -7.944 10.080 1.00 85.56 107 ASN A CA 1
ATOM 832 C C . ASN A 1 107 ? -12.059 -6.820 10.858 1.00 85.56 107 ASN A C 1
ATOM 834 O O . ASN A 1 107 ? -10.836 -6.682 10.809 1.00 85.56 107 ASN A O 1
ATOM 838 N N . VAL A 1 108 ? -12.843 -6.020 11.576 1.00 84.50 108 VAL A N 1
ATOM 839 C CA . VAL A 1 108 ? -12.330 -4.959 12.445 1.00 84.50 108 VAL A CA 1
ATOM 840 C C . VAL A 1 108 ? -12.432 -5.375 13.912 1.00 84.50 108 VAL A C 1
ATOM 842 O O . VAL A 1 108 ? -13.361 -6.095 14.283 1.00 84.50 108 VAL A O 1
ATOM 845 N N . PRO A 1 109 ? -11.519 -4.911 14.782 1.00 73.81 109 PRO A N 1
ATOM 846 C CA . PRO A 1 109 ? -11.638 -5.146 16.214 1.00 73.81 109 PRO A CA 1
ATOM 847 C C . PRO A 1 109 ? -12.970 -4.573 16.722 1.00 73.81 109 PRO A C 1
ATOM 849 O O . PRO A 1 109 ? -13.324 -3.442 16.387 1.00 73.81 109 PRO A O 1
ATOM 852 N N . GLY A 1 110 ? -13.710 -5.348 17.520 1.00 65.12 110 GLY A N 1
ATOM 853 C CA . GLY A 1 110 ? -14.956 -4.890 18.136 1.00 65.12 110 GLY A CA 1
ATOM 854 C C . GLY A 1 110 ? -14.751 -3.651 19.017 1.00 65.12 110 GLY A C 1
ATOM 855 O O . GLY A 1 110 ? -13.667 -3.431 19.561 1.00 65.12 110 GLY A O 1
ATOM 856 N N . SER A 1 111 ? -15.806 -2.843 19.146 1.00 49.59 111 SER A N 1
ATOM 857 C CA . SER A 1 111 ? -15.889 -1.679 20.032 1.00 49.59 111 SER A CA 1
ATOM 858 C C . SER A 1 111 ? -15.706 -2.106 21.492 1.00 49.59 111 SER A C 1
ATOM 860 O O . SER A 1 111 ? -16.651 -2.534 22.144 1.00 49.59 111 SER A O 1
ATOM 862 N N . GLY A 1 112 ? -14.476 -2.044 21.982 1.00 47.41 112 GLY A N 1
ATOM 863 C CA . GLY A 1 112 ? -14.110 -2.393 23.355 1.00 47.41 112 GLY A CA 1
ATOM 864 C C . GLY A 1 112 ? -12.720 -1.867 23.689 1.00 47.41 112 GLY A C 1
ATOM 865 O O . GLY A 1 112 ? -11.892 -2.593 24.221 1.00 47.41 112 GLY A O 1
ATOM 866 N N . TRP A 1 113 ? -12.435 -0.638 23.257 1.00 45.84 113 TRP A N 1
ATOM 867 C CA . TRP A 1 113 ? -11.148 0.026 23.447 1.00 45.84 113 TRP A CA 1
ATOM 868 C C . TRP A 1 113 ? -11.428 1.460 23.889 1.00 45.84 113 TRP A C 1
ATOM 870 O O . TRP A 1 113 ? -11.765 2.300 23.056 1.00 45.84 113 TRP A O 1
ATOM 880 N N . GLY A 1 114 ? -11.359 1.695 25.201 1.00 45.00 114 GLY A N 1
ATOM 881 C CA . GLY A 1 114 ? -11.705 2.974 25.829 1.00 45.00 114 GLY A CA 1
ATOM 882 C C . GLY A 1 114 ? -12.221 2.893 27.273 1.00 45.00 114 GLY A C 1
ATOM 883 O O . GLY A 1 114 ? -12.499 3.940 27.841 1.00 45.00 114 GLY A O 1
ATOM 884 N N . GLU A 1 115 ? -12.334 1.700 27.865 1.00 33.88 115 GLU A N 1
ATOM 885 C CA . GLU A 1 115 ? -12.630 1.519 29.293 1.00 33.88 115 GLU A CA 1
ATOM 886 C C . GLU A 1 115 ? -11.514 0.683 29.930 1.00 33.88 115 GLU A C 1
ATOM 888 O O . GLU A 1 115 ? -11.647 -0.528 30.087 1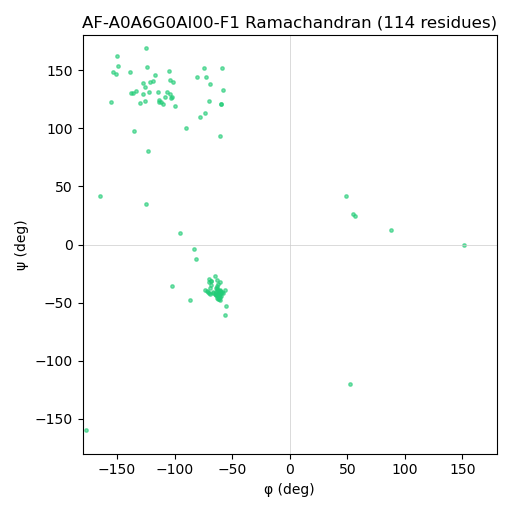.00 33.88 115 GLU A O 1
ATOM 893 N N . ASP A 1 116 ? -10.409 1.355 30.248 1.00 43.38 116 ASP A N 1
ATOM 894 C CA . ASP A 1 116 ? -9.493 0.946 31.316 1.00 43.38 116 ASP A CA 1
ATOM 895 C C . ASP A 1 116 ? -9.605 2.001 32.428 1.00 43.38 116 ASP A C 1
ATOM 897 O O . ASP A 1 116 ? -9.572 3.210 32.084 1.00 43.38 116 ASP A O 1
#